Protein AF-A0A849MVT7-F1 (afdb_monomer_lite)

Structure (mmCIF, N/CA/C/O backbone):
data_AF-A0A849MVT7-F1
#
_entry.id   AF-A0A849MVT7-F1
#
loop_
_atom_site.group_PDB
_atom_site.id
_atom_site.type_symbol
_atom_site.label_atom_id
_atom_site.label_alt_id
_atom_site.label_comp_id
_atom_site.label_asym_id
_atom_site.label_entity_id
_atom_site.label_seq_id
_atom_site.pdbx_PDB_ins_code
_atom_site.Cartn_x
_atom_site.Cartn_y
_atom_site.Cartn_z
_atom_site.occupancy
_atom_site.B_iso_or_equiv
_atom_site.auth_seq_id
_atom_site.auth_comp_id
_atom_site.auth_asym_id
_atom_site.auth_atom_id
_atom_site.pdbx_PDB_model_num
ATOM 1 N N . MET A 1 1 ? 12.306 -17.412 3.235 1.00 47.22 1 MET A N 1
ATOM 2 C CA . MET A 1 1 ? 12.285 -16.733 1.922 1.00 47.22 1 MET A CA 1
ATOM 3 C C . MET A 1 1 ? 12.768 -15.316 2.165 1.00 47.22 1 MET A C 1
ATOM 5 O O . MET A 1 1 ? 12.304 -14.720 3.127 1.00 47.22 1 MET A O 1
ATOM 9 N N . SER A 1 2 ? 13.763 -14.834 1.420 1.00 51.56 2 SER A N 1
ATOM 10 C CA . SER A 1 2 ? 14.294 -13.477 1.592 1.00 51.56 2 SER A CA 1
ATOM 11 C C . SER A 1 2 ? 13.295 -12.463 1.046 1.00 51.56 2 SER A C 1
ATOM 13 O O . SER A 1 2 ? 12.836 -12.612 -0.086 1.00 51.56 2 SER A O 1
ATOM 15 N N . VAL A 1 3 ? 12.957 -11.464 1.854 1.00 65.88 3 VAL A N 1
ATOM 16 C CA . VAL A 1 3 ? 12.165 -10.310 1.422 1.00 65.88 3 VAL A CA 1
ATOM 17 C C . VAL A 1 3 ? 13.029 -9.467 0.485 1.00 65.88 3 VAL A C 1
ATOM 19 O O . VAL A 1 3 ? 14.242 -9.378 0.678 1.00 65.88 3 VAL A O 1
ATOM 22 N N . ASN A 1 4 ? 12.433 -8.886 -0.551 1.00 64.38 4 ASN A N 1
ATOM 23 C CA . ASN A 1 4 ? 13.139 -7.929 -1.393 1.00 64.38 4 ASN A CA 1
ATOM 24 C C . ASN A 1 4 ? 13.376 -6.639 -0.598 1.00 64.38 4 ASN A C 1
ATOM 26 O O . ASN A 1 4 ? 12.432 -6.104 -0.033 1.00 64.38 4 ASN A O 1
ATOM 30 N N . THR A 1 5 ? 14.604 -6.125 -0.580 1.00 66.81 5 THR A N 1
ATOM 31 C CA . THR A 1 5 ? 14.990 -4.935 0.212 1.00 66.81 5 THR A CA 1
ATOM 32 C C . THR A 1 5 ? 15.534 -3.794 -0.658 1.00 66.81 5 THR A C 1
ATOM 34 O O . THR A 1 5 ? 16.379 -3.020 -0.219 1.00 66.81 5 THR A O 1
ATOM 37 N N . ASN A 1 6 ? 15.192 -3.777 -1.946 1.00 70.56 6 ASN A N 1
ATOM 38 C CA . ASN A 1 6 ? 15.694 -2.794 -2.911 1.00 70.56 6 ASN A CA 1
ATOM 39 C C . ASN A 1 6 ? 14.588 -2.502 -3.945 1.00 70.56 6 ASN A C 1
ATOM 41 O O . ASN A 1 6 ? 13.433 -2.385 -3.563 1.00 70.56 6 ASN A O 1
ATOM 45 N N . CYS A 1 7 ? 14.874 -2.470 -5.249 1.00 68.25 7 CYS A N 1
ATOM 46 C CA . CYS A 1 7 ? 13.920 -2.120 -6.312 1.00 68.25 7 CYS A CA 1
ATOM 47 C C . CYS A 1 7 ? 12.606 -2.931 -6.356 1.00 68.25 7 CYS A C 1
ATOM 49 O O . CYS A 1 7 ? 11.693 -2.551 -7.082 1.00 68.25 7 CYS A O 1
ATOM 51 N N . LEU A 1 8 ? 12.525 -4.055 -5.637 1.00 75.75 8 LEU A N 1
ATOM 52 C CA . LEU A 1 8 ? 11.354 -4.936 -5.561 1.00 75.75 8 LEU A CA 1
ATOM 53 C C . LEU A 1 8 ? 10.756 -5.020 -4.143 1.00 75.75 8 LEU A C 1
ATOM 55 O O . LEU A 1 8 ? 9.981 -5.938 -3.858 1.00 75.75 8 LEU A O 1
ATOM 59 N N . GLU A 1 9 ? 11.174 -4.145 -3.226 1.00 75.50 9 GLU A N 1
ATOM 60 C CA . GLU A 1 9 ? 10.602 -4.056 -1.879 1.00 75.50 9 GLU A CA 1
ATOM 61 C C . GLU A 1 9 ? 9.084 -3.844 -1.951 1.00 75.50 9 GLU A C 1
ATOM 63 O O . GLU A 1 9 ? 8.579 -3.138 -2.823 1.00 75.50 9 GLU A O 1
ATOM 68 N N . GLY A 1 10 ? 8.345 -4.546 -1.088 1.00 77.94 10 GLY A N 1
ATOM 69 C CA . GLY A 1 10 ? 6.879 -4.519 -1.094 1.00 77.94 10 GLY A CA 1
ATOM 70 C C . GLY A 1 10 ? 6.217 -5.236 -2.278 1.00 77.94 10 GLY A C 1
ATOM 71 O O . GLY A 1 10 ? 5.012 -5.103 -2.461 1.00 77.94 10 GLY A O 1
ATOM 72 N N . MET A 1 11 ? 6.948 -6.006 -3.095 1.00 86.88 11 MET A N 1
ATOM 73 C CA . MET A 1 11 ? 6.347 -6.746 -4.212 1.00 86.88 11 MET A CA 1
ATOM 74 C C . MET A 1 11 ? 6.047 -8.213 -3.888 1.00 86.88 11 MET A C 1
ATOM 76 O O . MET A 1 11 ? 6.902 -8.948 -3.391 1.00 86.88 11 MET A O 1
ATOM 80 N N . ALA A 1 12 ? 4.860 -8.678 -4.279 1.00 90.06 12 ALA A N 1
ATOM 81 C CA . ALA A 1 12 ? 4.492 -10.088 -4.287 1.00 90.06 12 ALA A CA 1
ATOM 82 C C . ALA A 1 12 ? 3.538 -10.394 -5.445 1.00 90.06 12 ALA A C 1
ATOM 84 O O . ALA A 1 12 ? 2.665 -9.606 -5.792 1.00 90.06 12 ALA A O 1
ATOM 85 N N . CYS A 1 13 ? 3.654 -11.587 -6.029 1.00 91.94 13 CYS A N 1
ATOM 86 C CA . CYS A 1 13 ? 2.694 -12.024 -7.035 1.00 91.94 13 CYS A CA 1
ATOM 87 C C . CYS A 1 13 ? 1.288 -12.146 -6.418 1.00 91.94 13 CYS A C 1
ATOM 89 O O . CYS A 1 13 ? 1.127 -12.908 -5.458 1.00 91.94 13 CYS A O 1
ATOM 91 N N . PRO A 1 14 ? 0.244 -11.523 -6.993 1.00 89.38 14 PRO A N 1
ATOM 92 C CA . PRO A 1 14 ? -1.105 -11.595 -6.433 1.00 89.38 14 PRO A CA 1
ATOM 93 C C . PRO A 1 14 ? -1.666 -13.026 -6.435 1.00 89.38 14 PRO A C 1
ATOM 95 O O . PRO A 1 14 ? -2.422 -13.378 -5.527 1.00 89.38 14 PRO A O 1
ATOM 98 N N . LYS A 1 15 ? -1.231 -13.869 -7.388 1.00 90.00 15 LYS A N 1
ATOM 99 C CA . LYS A 1 15 ? -1.690 -15.254 -7.582 1.00 90.00 15 LYS A CA 1
ATOM 100 C C . LYS A 1 15 ? -1.000 -16.276 -6.675 1.00 90.00 15 LYS A C 1
ATOM 102 O O . LYS A 1 15 ? -1.679 -17.065 -6.031 1.00 90.00 15 LYS A O 1
ATOM 107 N N . CYS A 1 16 ? 0.335 -16.309 -6.651 1.00 90.88 16 CYS A N 1
ATOM 108 C CA . CYS A 1 16 ? 1.090 -17.343 -5.923 1.00 90.88 16 CYS A CA 1
ATOM 109 C C . CYS A 1 16 ? 1.840 -16.826 -4.691 1.00 90.88 16 CYS A C 1
ATOM 111 O O . CYS A 1 16 ? 2.524 -17.607 -4.036 1.00 90.88 16 CYS A O 1
ATOM 113 N N . LYS A 1 17 ? 1.755 -15.520 -4.401 1.00 87.56 17 LYS A N 1
ATOM 114 C CA . LYS A 1 17 ? 2.440 -14.842 -3.286 1.00 87.56 17 LYS A CA 1
ATOM 115 C C . LYS A 1 17 ? 3.970 -14.976 -3.293 1.00 87.56 17 LYS A C 1
ATOM 117 O O . LYS A 1 17 ? 4.626 -14.637 -2.316 1.00 87.56 17 LYS A O 1
ATOM 122 N N . SER A 1 18 ? 4.558 -15.430 -4.404 1.00 88.81 18 SER A N 1
ATOM 123 C CA . SER A 1 18 ? 6.008 -15.413 -4.602 1.00 88.81 18 SER A CA 1
ATOM 124 C C . SER A 1 18 ? 6.516 -13.974 -4.561 1.00 88.81 18 SER A C 1
ATOM 126 O O . SER A 1 18 ? 5.954 -13.103 -5.225 1.00 88.81 18 SER A O 1
ATOM 128 N N . LEU A 1 19 ? 7.606 -13.753 -3.828 1.00 87.56 19 LEU A N 1
ATOM 129 C CA . LEU A 1 19 ? 8.304 -12.466 -3.744 1.00 87.56 19 LEU A CA 1
ATOM 130 C C . LEU A 1 19 ? 9.227 -12.217 -4.951 1.00 87.56 19 LEU A C 1
ATOM 132 O O . LEU A 1 19 ? 9.994 -11.267 -4.960 1.00 87.56 19 LEU A O 1
ATOM 136 N N . GLY A 1 20 ? 9.177 -13.062 -5.979 1.00 83.75 20 GLY A N 1
ATOM 137 C CA . GLY A 1 20 ? 9.998 -12.940 -7.180 1.00 83.75 20 GLY A CA 1
ATOM 138 C C . GLY A 1 20 ? 10.802 -14.209 -7.474 1.00 83.75 20 GLY A C 1
ATOM 139 O O . GLY A 1 20 ? 10.673 -15.212 -6.763 1.00 83.75 20 GLY A O 1
ATOM 140 N N . PRO A 1 21 ? 11.630 -14.197 -8.534 1.00 90.06 21 PRO A N 1
ATOM 141 C CA . PRO A 1 21 ? 11.930 -13.059 -9.414 1.00 90.06 21 PRO A CA 1
ATOM 142 C C . PRO A 1 21 ? 10.774 -12.672 -10.361 1.00 90.06 21 PRO A C 1
ATOM 144 O O . PRO A 1 21 ? 9.925 -13.500 -10.708 1.00 90.06 21 PRO A O 1
ATOM 147 N N . PHE A 1 22 ? 10.765 -11.413 -10.806 1.00 91.94 22 PHE A N 1
ATOM 148 C CA . PHE A 1 22 ? 9.777 -10.854 -11.739 1.00 91.94 22 PHE A CA 1
ATOM 149 C C . PHE A 1 22 ? 10.431 -10.452 -13.066 1.00 91.94 22 PHE A C 1
ATOM 151 O O . PHE A 1 22 ? 11.593 -10.057 -13.099 1.00 91.94 22 PHE A O 1
ATOM 158 N N . VAL A 1 23 ? 9.683 -10.554 -14.166 1.00 94.44 23 VAL A N 1
ATOM 159 C CA . VAL A 1 23 ? 10.047 -9.948 -15.456 1.00 94.44 23 VAL A CA 1
ATOM 160 C C . VAL A 1 23 ? 9.270 -8.652 -15.579 1.00 94.44 23 VAL A C 1
ATOM 162 O O . VAL A 1 23 ? 8.045 -8.705 -15.603 1.00 94.44 23 VAL A O 1
ATOM 165 N N . ILE A 1 24 ? 9.965 -7.521 -15.657 1.00 93.56 24 ILE A N 1
ATOM 166 C CA . ILE A 1 24 ? 9.352 -6.192 -15.729 1.00 93.56 24 ILE A CA 1
ATOM 167 C C . ILE A 1 24 ? 9.719 -5.562 -17.068 1.00 93.56 24 ILE A C 1
ATOM 169 O O . ILE A 1 24 ? 10.878 -5.597 -17.483 1.00 93.56 24 ILE A O 1
ATOM 173 N N . GLN A 1 25 ? 8.730 -4.994 -17.749 1.00 93.56 25 GLN A N 1
ATOM 174 C CA . GLN A 1 25 ? 8.958 -4.185 -18.935 1.00 93.56 25 GLN A CA 1
ATOM 175 C C . GLN A 1 25 ? 9.551 -2.833 -18.530 1.00 93.56 25 GLN A C 1
ATOM 177 O O . GLN A 1 25 ? 8.925 -2.052 -17.808 1.00 93.56 25 GLN A O 1
ATOM 182 N N . VAL A 1 26 ? 10.744 -2.557 -19.044 1.00 91.75 26 VAL A N 1
ATOM 183 C CA . VAL A 1 26 ? 11.480 -1.313 -18.819 1.00 91.75 26 VAL A CA 1
ATOM 184 C C . VAL A 1 26 ? 11.566 -0.507 -20.114 1.00 91.75 26 VAL A C 1
ATOM 186 O O . VAL A 1 26 ? 11.563 -1.069 -21.211 1.00 91.75 26 VAL A O 1
ATOM 189 N N . SER A 1 27 ? 11.647 0.806 -19.972 1.00 89.50 27 SER A N 1
ATOM 190 C CA . SER A 1 27 ? 11.990 1.755 -21.023 1.00 89.50 27 SER A CA 1
ATOM 191 C C . SER A 1 27 ? 13.433 2.200 -20.816 1.00 89.50 27 SER A C 1
ATOM 193 O O . SER A 1 27 ? 13.854 2.452 -19.692 1.00 89.50 27 SER A O 1
ATOM 195 N N . THR A 1 28 ? 14.196 2.299 -21.898 1.00 91.12 28 THR A N 1
ATOM 196 C CA . THR A 1 28 ? 15.551 2.860 -21.888 1.00 91.12 28 THR A CA 1
ATOM 197 C C . THR A 1 28 ? 15.834 3.506 -23.241 1.00 91.12 28 THR A C 1
ATOM 199 O O . THR A 1 28 ? 15.123 3.253 -24.220 1.00 91.12 28 THR A O 1
ATOM 202 N N . ARG A 1 29 ? 16.848 4.365 -23.303 1.00 86.75 29 ARG A N 1
ATOM 203 C CA . ARG A 1 29 ? 17.349 4.954 -24.548 1.00 86.75 29 ARG A CA 1
ATOM 204 C C . ARG A 1 29 ? 18.675 4.300 -24.883 1.00 86.75 29 ARG A C 1
ATOM 206 O O . ARG A 1 29 ? 19.482 4.063 -23.994 1.00 86.75 29 ARG A O 1
ATOM 213 N N . MET A 1 30 ? 18.887 4.012 -26.159 1.00 87.56 30 MET A N 1
ATOM 214 C CA . MET A 1 30 ? 20.110 3.379 -26.644 1.00 87.56 30 MET A CA 1
ATOM 215 C C . MET A 1 30 ? 20.629 4.134 -27.857 1.00 87.56 30 MET A C 1
ATOM 217 O O . MET A 1 30 ? 19.836 4.631 -28.664 1.00 87.56 30 MET A O 1
ATOM 221 N N . LEU A 1 31 ? 21.952 4.185 -28.004 1.00 86.88 31 LEU A N 1
ATOM 222 C CA . LEU A 1 31 ? 22.571 4.648 -29.238 1.00 86.88 31 LEU A CA 1
ATOM 223 C C . LEU A 1 31 ? 22.421 3.560 -30.309 1.00 86.88 31 LEU A C 1
ATOM 225 O O . LEU A 1 31 ? 22.856 2.420 -30.125 1.00 86.88 31 LEU A O 1
ATOM 229 N N . ILE A 1 32 ? 21.786 3.923 -31.421 1.00 89.19 32 ILE A N 1
ATOM 230 C CA . ILE A 1 32 ? 21.614 3.061 -32.591 1.00 89.19 32 ILE A CA 1
ATOM 231 C C . ILE A 1 32 ? 22.407 3.663 -33.746 1.00 89.19 32 ILE A C 1
ATOM 233 O O . ILE A 1 32 ? 22.158 4.800 -34.148 1.00 89.19 32 ILE A O 1
ATOM 237 N N . GLU A 1 33 ? 23.338 2.884 -34.278 1.00 88.75 33 GLU A N 1
ATOM 238 C CA . GLU A 1 33 ? 24.099 3.173 -35.487 1.00 88.75 33 GLU A CA 1
ATOM 239 C C . GLU A 1 33 ? 23.637 2.246 -36.621 1.00 88.75 33 GLU A C 1
ATOM 241 O O . GLU A 1 33 ? 22.823 1.342 -36.421 1.00 88.75 33 GLU A O 1
ATOM 246 N N . ASP A 1 34 ? 24.146 2.465 -37.832 1.00 90.19 34 ASP A N 1
ATOM 247 C CA . ASP A 1 34 ? 23.734 1.698 -39.018 1.00 90.19 34 ASP A CA 1
ATOM 248 C C . ASP A 1 34 ? 24.071 0.194 -38.902 1.00 90.19 34 ASP A C 1
ATOM 250 O O . ASP A 1 34 ? 23.359 -0.655 -39.434 1.00 90.19 34 ASP A O 1
ATOM 254 N N . GLU A 1 35 ? 25.109 -0.156 -38.131 1.00 88.75 35 GLU A N 1
ATOM 255 C CA . GLU A 1 35 ? 25.490 -1.549 -37.841 1.00 88.75 35 GLU A CA 1
ATOM 256 C C . GLU A 1 35 ? 24.679 -2.182 -36.689 1.00 88.75 35 GLU A C 1
ATOM 258 O O . GLU A 1 35 ? 24.791 -3.384 -36.439 1.00 88.75 35 GLU A O 1
ATOM 263 N N . GLY A 1 36 ? 23.834 -1.400 -36.004 1.00 84.12 36 GLY A N 1
ATOM 264 C CA . GLY A 1 36 ? 22.988 -1.843 -34.895 1.00 84.12 36 GLY A CA 1
ATOM 265 C C . GLY A 1 36 ? 23.139 -0.999 -33.626 1.00 84.12 36 GLY A C 1
ATOM 266 O O . GLY A 1 36 ? 23.614 0.132 -33.646 1.00 84.12 36 GLY A O 1
ATOM 267 N N . SER A 1 37 ? 22.696 -1.536 -32.487 1.00 83.56 37 SER A N 1
ATOM 268 C CA . SER A 1 37 ? 22.875 -0.878 -31.187 1.00 83.56 37 SER A CA 1
ATOM 269 C C . SER A 1 37 ? 24.284 -1.110 -30.652 1.00 83.56 37 SER A C 1
ATOM 271 O O . SER A 1 37 ? 24.727 -2.260 -30.606 1.00 83.56 37 SER A O 1
ATOM 273 N N . THR A 1 38 ? 24.934 -0.075 -30.125 1.00 76.31 38 THR A N 1
ATOM 274 C CA . THR A 1 38 ? 26.266 -0.198 -29.501 1.00 76.31 38 THR A CA 1
ATOM 275 C C . THR A 1 38 ? 26.243 -0.947 -28.160 1.00 76.31 38 THR A C 1
ATOM 277 O O . THR A 1 38 ? 27.289 -1.240 -27.588 1.00 76.31 38 THR A O 1
ATOM 280 N N . GLY A 1 39 ? 25.052 -1.286 -27.649 1.00 74.94 39 GLY A N 1
ATOM 281 C CA . GLY A 1 39 ? 24.858 -1.920 -26.342 1.00 74.94 39 GLY A CA 1
ATOM 282 C C . GLY A 1 39 ? 24.906 -0.932 -25.175 1.00 74.94 39 GLY A C 1
ATOM 283 O O . GLY A 1 39 ? 24.577 -1.310 -24.053 1.00 74.94 39 GLY A O 1
ATOM 284 N N . GLU A 1 40 ? 25.251 0.329 -25.440 1.00 80.00 40 GLU A N 1
ATOM 285 C CA . GLU A 1 40 ? 25.132 1.419 -24.480 1.00 80.00 40 GLU A CA 1
ATOM 286 C C . GLU A 1 40 ? 23.656 1.797 -24.331 1.00 80.00 40 GLU A C 1
ATOM 288 O O . GLU A 1 40 ? 22.965 2.099 -25.312 1.00 80.00 40 GLU A O 1
ATOM 293 N N . HIS A 1 41 ? 23.170 1.745 -23.095 1.00 81.06 41 HIS A N 1
ATOM 294 C CA . HIS A 1 41 ? 21.830 2.165 -22.730 1.00 81.06 41 HIS A CA 1
ATOM 295 C C . HIS A 1 41 ? 21.889 3.128 -21.545 1.00 81.06 41 HIS A C 1
ATOM 297 O O . HIS A 1 41 ? 22.741 2.991 -20.665 1.00 81.06 41 HIS A O 1
ATOM 303 N N . ASP A 1 42 ? 20.960 4.077 -21.521 1.00 84.06 42 ASP A N 1
ATOM 304 C CA . ASP A 1 42 ? 20.704 4.923 -20.358 1.00 84.06 42 ASP A CA 1
ATOM 305 C C . ASP A 1 42 ? 20.135 4.078 -19.196 1.00 84.06 42 ASP A C 1
ATOM 307 O O . ASP A 1 42 ? 19.969 2.852 -19.289 1.00 84.06 42 ASP A O 1
ATOM 311 N N . ASP A 1 43 ? 19.802 4.737 -18.089 1.00 83.38 43 ASP A N 1
ATOM 312 C CA . ASP A 1 43 ? 19.132 4.108 -16.954 1.00 83.38 43 ASP A CA 1
ATOM 313 C C . ASP A 1 43 ? 17.857 3.351 -17.381 1.00 83.38 43 ASP A C 1
ATOM 315 O O . ASP A 1 43 ? 17.159 3.704 -18.339 1.00 83.38 43 ASP A O 1
ATOM 319 N N . LEU A 1 44 ? 17.568 2.257 -16.673 1.00 86.81 44 LEU A N 1
ATOM 320 C CA . LEU A 1 44 ? 16.358 1.468 -16.885 1.00 86.81 44 LEU A CA 1
ATOM 321 C C . LEU A 1 44 ? 15.208 2.107 -16.110 1.00 86.81 44 LEU A C 1
ATOM 323 O O . LEU A 1 44 ? 15.216 2.121 -14.881 1.00 86.81 44 LEU A O 1
ATOM 327 N N . GLU A 1 45 ? 14.195 2.586 -16.823 1.00 86.12 45 GLU A N 1
ATOM 328 C CA . GLU A 1 45 ? 13.006 3.186 -16.227 1.00 86.12 45 GLU A CA 1
ATOM 329 C C . GLU A 1 45 ? 11.821 2.221 -16.298 1.00 86.12 45 GLU A C 1
ATOM 331 O O . GLU A 1 45 ? 11.559 1.586 -17.319 1.00 86.12 45 GLU A O 1
ATOM 336 N N . TRP A 1 46 ? 11.041 2.135 -15.227 1.00 89.75 46 TRP A N 1
ATOM 337 C CA . TRP A 1 46 ? 9.743 1.465 -15.234 1.00 89.75 46 TRP A CA 1
ATOM 338 C C . TRP A 1 46 ? 8.740 2.268 -14.416 1.00 89.75 46 TRP A C 1
ATOM 340 O O . TRP A 1 46 ? 9.098 3.102 -13.589 1.00 89.75 46 TRP A O 1
ATOM 350 N N . THR A 1 47 ? 7.460 2.017 -14.666 1.00 88.38 47 THR A N 1
ATOM 351 C CA . THR A 1 47 ? 6.359 2.675 -13.961 1.00 88.38 47 THR A CA 1
ATOM 352 C C . THR A 1 47 ? 5.423 1.630 -13.380 1.00 88.38 47 THR A C 1
ATOM 354 O O . THR A 1 47 ? 5.486 0.453 -13.728 1.00 88.38 47 THR A O 1
ATOM 357 N N . ASP A 1 48 ? 4.475 2.062 -12.563 1.00 89.38 48 ASP A N 1
ATOM 358 C CA . ASP A 1 48 ? 3.449 1.183 -11.992 1.00 89.38 48 ASP A CA 1
ATOM 359 C C . ASP A 1 48 ? 2.546 0.542 -13.059 1.00 89.38 48 ASP A C 1
ATOM 361 O O . ASP A 1 48 ? 1.907 -0.479 -12.819 1.00 89.38 48 ASP A O 1
ATOM 365 N N . LYS A 1 49 ? 2.541 1.101 -14.274 1.00 91.19 49 LYS A N 1
ATOM 366 C CA . LYS A 1 49 ? 1.822 0.572 -15.439 1.00 91.19 49 LYS A CA 1
ATOM 367 C C . LYS A 1 49 ? 2.683 -0.336 -16.319 1.00 91.19 49 LYS A C 1
ATOM 369 O O . LYS A 1 49 ? 2.173 -0.874 -17.299 1.00 91.19 49 LYS A O 1
ATOM 374 N N . SER A 1 50 ? 3.973 -0.491 -16.016 1.00 93.19 50 SER A N 1
ATOM 375 C CA . SER A 1 50 ? 4.850 -1.407 -16.745 1.00 93.19 50 SER A CA 1
ATOM 376 C C . SER A 1 50 ? 4.332 -2.837 -16.630 1.00 93.19 50 SER A C 1
ATOM 378 O O . SER A 1 50 ? 3.914 -3.263 -15.555 1.00 93.19 50 SER A O 1
ATOM 380 N N . SER A 1 51 ? 4.381 -3.591 -17.729 1.00 94.62 51 SER A N 1
ATOM 381 C CA . SER A 1 51 ? 4.029 -5.013 -17.719 1.00 94.62 51 SER A CA 1
ATOM 382 C C . SER A 1 51 ? 4.940 -5.785 -16.762 1.00 94.62 51 SER A C 1
ATOM 384 O O . SER A 1 51 ? 6.153 -5.566 -16.737 1.00 94.62 51 SE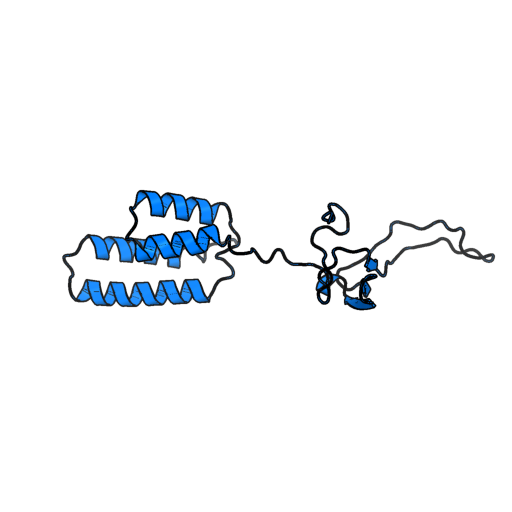R A O 1
ATOM 386 N N . CYS A 1 52 ? 4.352 -6.680 -15.974 1.00 95.62 52 CYS A N 1
ATOM 387 C CA . CYS A 1 52 ? 5.035 -7.510 -14.997 1.00 95.62 52 CYS A CA 1
ATOM 388 C C . CYS A 1 52 ? 4.581 -8.968 -15.133 1.00 95.62 52 CYS A C 1
ATOM 390 O O . CYS A 1 52 ? 3.389 -9.259 -15.254 1.00 95.62 52 CYS A O 1
ATOM 392 N N . ARG A 1 53 ? 5.532 -9.905 -15.075 1.00 96.50 53 ARG A N 1
ATOM 393 C CA . ARG A 1 53 ? 5.259 -11.346 -15.069 1.00 96.50 53 ARG A CA 1
ATOM 394 C C . ARG A 1 53 ? 5.979 -12.061 -13.935 1.00 96.50 53 ARG A C 1
ATOM 396 O O . ARG A 1 53 ? 7.198 -11.954 -13.783 1.00 96.50 53 ARG A O 1
ATOM 403 N N . CYS A 1 54 ? 5.236 -12.873 -13.186 1.00 95.56 54 CYS A N 1
ATOM 404 C CA . CYS A 1 54 ? 5.791 -13.761 -12.167 1.00 95.56 54 CYS A CA 1
ATOM 405 C C . CYS A 1 54 ? 6.526 -14.945 -12.800 1.00 95.56 54 CYS A C 1
ATOM 407 O O . CYS A 1 54 ? 5.904 -15.726 -13.511 1.00 95.56 54 CYS A O 1
ATOM 409 N N . LYS A 1 55 ? 7.801 -15.176 -12.461 1.00 95.06 55 LYS A N 1
ATOM 410 C CA . LYS A 1 55 ? 8.524 -16.375 -12.927 1.00 95.06 55 LYS A CA 1
ATOM 411 C C . LYS A 1 55 ? 8.060 -17.688 -12.292 1.00 95.06 55 LYS A C 1
ATOM 413 O O . LYS A 1 55 ? 8.351 -18.746 -12.834 1.00 95.06 55 LYS A O 1
ATOM 418 N N . ALA A 1 56 ? 7.382 -17.641 -11.145 1.00 93.75 56 ALA A N 1
ATOM 419 C CA . ALA A 1 56 ? 6.978 -18.847 -10.422 1.00 93.75 56 ALA A CA 1
ATOM 420 C C . ALA A 1 56 ? 5.663 -19.457 -10.933 1.00 93.75 56 ALA A C 1
ATOM 422 O O . ALA A 1 56 ? 5.466 -20.661 -10.812 1.00 93.75 56 ALA A O 1
ATOM 423 N N . CYS A 1 57 ? 4.741 -18.640 -11.454 1.00 94.88 57 CYS A N 1
ATOM 424 C CA . CYS A 1 57 ? 3.416 -19.109 -11.884 1.00 94.88 57 CYS A CA 1
ATOM 425 C C . CYS A 1 57 ? 2.935 -18.534 -13.224 1.00 94.88 57 CYS A C 1
ATOM 427 O O . CYS A 1 57 ? 1.766 -18.725 -13.568 1.00 94.88 57 CYS A O 1
ATOM 429 N N . ASP A 1 58 ? 3.803 -17.790 -13.919 1.00 95.69 58 ASP A N 1
ATOM 430 C CA . ASP A 1 58 ? 3.546 -17.108 -15.194 1.00 95.69 58 ASP A CA 1
ATOM 431 C C . ASP A 1 58 ? 2.312 -16.196 -15.203 1.00 95.69 58 ASP A C 1
ATOM 433 O O . ASP A 1 58 ? 1.749 -15.891 -16.249 1.00 95.69 58 ASP A O 1
ATOM 437 N N . HIS A 1 59 ? 1.882 -15.720 -14.033 1.00 95.00 59 HIS A N 1
ATOM 438 C CA . HIS A 1 59 ? 0.862 -14.683 -13.965 1.00 95.00 59 HIS A CA 1
ATOM 439 C C . HIS A 1 59 ? 1.406 -13.376 -14.548 1.00 95.00 59 HIS A C 1
ATOM 441 O O . HIS A 1 59 ? 2.484 -12.933 -14.143 1.00 95.00 59 HIS A O 1
ATOM 447 N N . GLU A 1 60 ? 0.645 -12.783 -15.464 1.00 95.81 60 GLU A N 1
ATOM 448 C CA . GLU A 1 60 ? 0.918 -11.499 -16.110 1.00 95.81 60 GLU A CA 1
ATOM 449 C C . GLU A 1 60 ? -0.069 -10.441 -15.597 1.00 95.81 60 GLU A C 1
ATOM 451 O O . GLU A 1 60 ? -1.251 -10.736 -15.408 1.00 95.81 60 GLU A O 1
ATOM 456 N N . GLY A 1 61 ? 0.425 -9.224 -15.377 1.00 93.44 61 GLY A N 1
ATOM 457 C CA . GLY A 1 61 ? -0.344 -8.055 -14.942 1.00 93.44 61 GLY A CA 1
ATOM 458 C C . GLY A 1 61 ? 0.485 -6.779 -15.091 1.00 93.44 61 GLY A C 1
ATOM 459 O O . GLY A 1 61 ? 1.547 -6.799 -15.719 1.00 93.44 61 GLY A O 1
ATOM 460 N N . VAL A 1 62 ? 0.030 -5.665 -14.524 1.00 94.56 62 VAL A N 1
ATOM 461 C CA . VAL A 1 62 ? 0.863 -4.456 -14.410 1.00 94.56 62 VAL A CA 1
ATOM 462 C C . VAL A 1 62 ? 1.640 -4.469 -13.100 1.00 94.56 62 VAL A C 1
ATOM 464 O O . VAL A 1 62 ? 1.249 -5.129 -12.145 1.00 94.56 62 VAL A O 1
ATOM 467 N N . LEU A 1 63 ? 2.751 -3.740 -13.032 1.00 90.69 63 LEU A N 1
ATOM 468 C CA . LEU A 1 63 ? 3.610 -3.698 -11.848 1.00 90.69 63 LEU A CA 1
ATOM 469 C C . LEU A 1 63 ? 2.847 -3.291 -10.574 1.00 90.69 63 LEU A C 1
ATOM 471 O O . LEU A 1 63 ? 3.140 -3.824 -9.506 1.00 90.69 63 LEU A O 1
ATOM 475 N N . LEU A 1 64 ? 1.833 -2.428 -10.692 1.00 89.19 64 LEU A N 1
ATOM 476 C CA . LEU A 1 64 ? 0.930 -2.066 -9.598 1.00 89.19 64 LEU A CA 1
ATOM 477 C C . LEU A 1 64 ? 0.200 -3.275 -8.990 1.00 89.19 64 LEU A C 1
ATOM 479 O O . LEU A 1 64 ? 0.111 -3.358 -7.773 1.00 89.19 64 LEU A O 1
ATOM 483 N N . ASP A 1 65 ? -0.241 -4.246 -9.798 1.00 89.12 65 ASP A N 1
ATOM 484 C CA . ASP A 1 65 ? -0.948 -5.450 -9.317 1.00 89.12 65 ASP A CA 1
ATOM 485 C C . ASP A 1 65 ? -0.051 -6.352 -8.449 1.00 89.12 65 ASP A C 1
ATOM 487 O O . ASP A 1 65 ? -0.521 -7.249 -7.747 1.00 89.12 65 ASP A O 1
ATOM 491 N N . PHE A 1 66 ? 1.263 -6.148 -8.553 1.00 90.25 66 PHE A N 1
ATOM 492 C CA . PHE A 1 66 ? 2.295 -6.884 -7.836 1.00 90.25 66 PHE A CA 1
ATOM 493 C C . PHE A 1 66 ? 2.845 -6.102 -6.647 1.00 90.25 66 PHE A C 1
ATOM 495 O O . PHE A 1 66 ? 3.614 -6.673 -5.874 1.00 90.25 66 PHE A O 1
ATOM 502 N N . LYS A 1 67 ? 2.488 -4.822 -6.490 1.00 86.12 67 LYS A N 1
ATOM 503 C CA . LYS A 1 67 ? 2.777 -4.079 -5.268 1.00 86.12 67 LYS A CA 1
ATOM 504 C C . LYS A 1 67 ? 1.766 -4.509 -4.222 1.00 86.12 67 LYS A C 1
ATOM 506 O O . LYS A 1 67 ? 0.564 -4.309 -4.373 1.00 86.12 67 LYS A O 1
ATOM 511 N N . VAL A 1 68 ? 2.264 -5.120 -3.160 1.00 76.31 68 VAL A N 1
ATOM 512 C CA . VAL A 1 68 ? 1.485 -5.247 -1.941 1.00 76.31 68 VAL A CA 1
ATOM 513 C C . VAL A 1 68 ? 1.517 -3.839 -1.367 1.00 76.31 68 VAL A C 1
ATOM 515 O O . VAL A 1 68 ? 2.571 -3.385 -0.920 1.00 76.31 68 VAL A O 1
ATOM 518 N N . GLU A 1 69 ? 0.400 -3.106 -1.444 1.00 60.66 69 GLU A N 1
ATOM 519 C CA . GLU A 1 69 ? 0.210 -2.024 -0.478 1.00 60.66 69 GLU A CA 1
ATOM 520 C C . GLU A 1 69 ? 0.522 -2.642 0.880 1.00 60.66 69 GLU A C 1
ATOM 522 O O . GLU A 1 69 ? 0.147 -3.794 1.119 1.00 60.66 69 GLU A O 1
ATOM 527 N N . GLU A 1 70 ? 1.248 -1.940 1.744 1.00 50.31 70 GLU A N 1
ATOM 528 C CA . GLU A 1 70 ? 1.243 -2.294 3.153 1.00 50.31 70 GLU A CA 1
ATOM 529 C C . GLU A 1 70 ? -0.209 -2.150 3.618 1.00 50.31 70 GLU A C 1
ATOM 531 O O . GLU A 1 70 ? -0.618 -1.133 4.172 1.00 50.31 70 GLU A O 1
ATOM 536 N N . THR A 1 71 ? -1.031 -3.161 3.327 1.00 42.59 71 THR A N 1
ATOM 537 C CA . THR A 1 71 ? -2.254 -3.435 4.032 1.00 42.59 71 THR A CA 1
ATOM 538 C C . THR A 1 71 ? -1.730 -3.641 5.421 1.00 42.59 71 THR A C 1
ATOM 540 O O . THR A 1 71 ? -1.102 -4.664 5.707 1.00 42.59 71 THR A O 1
ATOM 543 N N . PHE A 1 72 ? -1.846 -2.575 6.199 1.00 42.75 72 PHE A N 1
ATOM 544 C CA . PHE A 1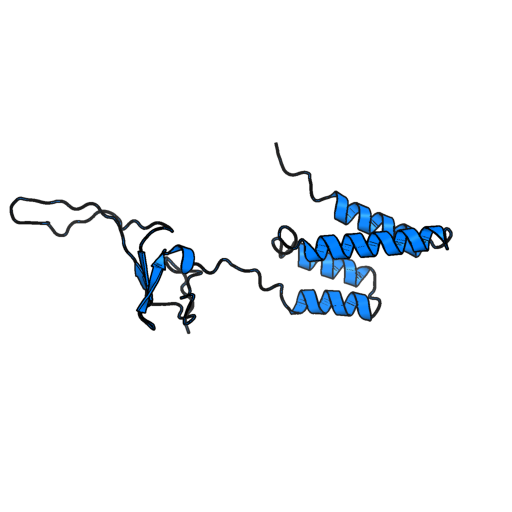 72 ? -1.594 -2.567 7.611 1.00 42.75 72 PHE A CA 1
ATOM 545 C C . PHE A 1 72 ? -2.385 -3.760 8.118 1.00 42.75 72 PHE A C 1
ATOM 547 O O . PHE A 1 72 ? -3.610 -3.698 8.168 1.00 42.75 72 PHE A O 1
ATOM 554 N N . ASP A 1 73 ? -1.708 -4.885 8.341 1.00 43.50 73 ASP A N 1
ATOM 555 C CA . ASP A 1 73 ? -2.302 -5.986 9.066 1.00 43.50 73 ASP A CA 1
ATOM 556 C C . ASP A 1 73 ? -2.574 -5.326 10.411 1.00 43.50 73 ASP A C 1
ATOM 558 O O . ASP A 1 73 ? -1.603 -4.891 11.050 1.00 43.50 73 ASP A O 1
ATOM 562 N N . PRO A 1 74 ? -3.844 -5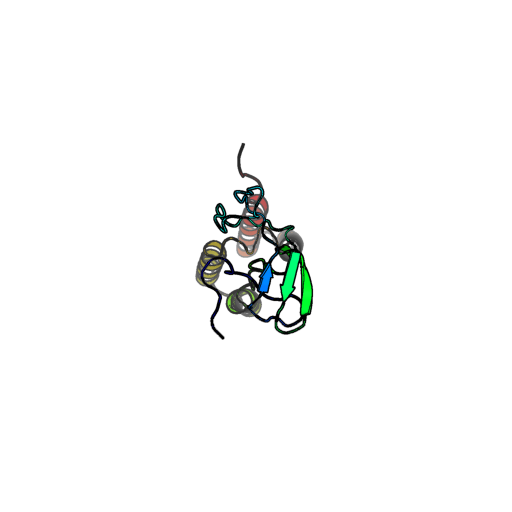.026 10.750 1.00 49.50 74 PRO A N 1
ATOM 563 C CA . PRO A 1 74 ? -4.130 -4.349 11.991 1.00 49.50 74 PRO A CA 1
ATOM 564 C C . PRO A 1 74 ? -3.578 -5.283 13.034 1.00 49.50 74 PRO A C 1
ATOM 566 O O . PRO A 1 74 ? -4.142 -6.362 13.183 1.00 49.50 74 PRO A O 1
ATOM 569 N N . ASP A 1 75 ? -2.428 -4.914 13.621 1.00 53.84 75 ASP A N 1
ATOM 570 C CA . ASP A 1 75 ? -1.603 -5.817 14.415 1.00 53.84 75 ASP A CA 1
ATOM 571 C C . ASP A 1 75 ? -2.580 -6.612 15.265 1.00 53.84 75 ASP A C 1
ATOM 573 O O . ASP A 1 75 ? -3.332 -6.019 16.041 1.00 53.84 75 ASP A O 1
ATOM 577 N N . ILE A 1 76 ? -2.741 -7.910 14.972 1.00 52.19 76 ILE A N 1
ATOM 578 C CA . ILE A 1 76 ? -3.885 -8.685 15.483 1.00 52.19 76 ILE A CA 1
ATOM 579 C C . ILE A 1 76 ? -3.879 -8.609 17.018 1.00 52.19 76 ILE A C 1
ATOM 581 O O . ILE A 1 76 ? -4.926 -8.659 17.661 1.00 52.19 76 ILE A O 1
ATOM 585 N N . SER A 1 77 ? -2.694 -8.373 17.589 1.00 57.28 77 SER A N 1
ATOM 586 C CA . SER A 1 77 ? -2.421 -7.976 18.967 1.00 57.28 77 SER A CA 1
ATOM 587 C C . SER A 1 77 ? -3.185 -6.729 19.439 1.00 57.28 77 SER A C 1
ATOM 589 O O . SER A 1 77 ? -3.755 -6.746 20.523 1.00 57.28 77 SER A O 1
ATOM 591 N N . LEU A 1 78 ? -3.240 -5.661 18.644 1.00 59.56 78 LEU A N 1
ATOM 592 C CA . LEU A 1 78 ? -3.911 -4.391 18.923 1.00 59.56 78 LEU A CA 1
ATOM 593 C C . LEU A 1 78 ? -5.438 -4.501 18.865 1.00 59.56 78 LEU A C 1
ATOM 595 O O . LEU A 1 78 ? -6.108 -4.030 19.778 1.00 59.56 78 LEU A O 1
ATOM 599 N N . VAL A 1 79 ? -5.987 -5.150 17.830 1.00 57.84 79 VAL A N 1
ATOM 600 C CA . VAL A 1 79 ? -7.441 -5.389 17.725 1.00 57.84 79 VAL A CA 1
ATOM 601 C C . VAL A 1 79 ? -7.899 -6.340 18.829 1.00 57.84 79 VAL A C 1
ATOM 603 O O . VAL A 1 79 ? -8.909 -6.086 19.479 1.00 57.84 79 VAL A O 1
ATOM 606 N N . SER A 1 80 ? -7.117 -7.385 19.119 1.00 58.16 80 SER A N 1
ATOM 607 C CA . SER A 1 80 ? -7.386 -8.290 20.245 1.00 58.16 80 SER A CA 1
ATOM 608 C C . SER A 1 80 ? -7.260 -7.589 21.599 1.00 58.16 80 SER A C 1
ATOM 610 O O . SER A 1 80 ? -8.022 -7.887 22.513 1.00 58.16 80 SER A O 1
ATOM 612 N N . ALA A 1 81 ? -6.319 -6.655 21.752 1.00 62.00 81 ALA A N 1
ATOM 613 C CA . ALA A 1 81 ? -6.172 -5.873 22.976 1.00 62.00 81 ALA A CA 1
ATOM 614 C C . ALA A 1 81 ? -7.314 -4.860 23.156 1.00 62.00 81 ALA A C 1
ATOM 616 O O . ALA A 1 81 ? -7.771 -4.668 24.278 1.00 62.00 81 ALA A O 1
ATOM 617 N N . LEU A 1 82 ? -7.820 -4.272 22.066 1.00 63.00 82 LEU A N 1
ATOM 618 C CA . LEU A 1 82 ? -9.006 -3.413 22.085 1.00 63.00 82 LEU A CA 1
ATOM 619 C C . LEU A 1 82 ? -10.262 -4.210 22.470 1.00 63.00 82 LEU A C 1
ATOM 621 O O . LEU A 1 82 ? -11.018 -3.771 23.331 1.00 63.00 82 LEU A O 1
ATOM 625 N N . TRP A 1 83 ? -10.451 -5.401 21.891 1.00 59.94 83 TRP A N 1
ATOM 626 C CA . TRP A 1 83 ? -11.556 -6.294 22.255 1.00 59.94 83 TRP A CA 1
ATOM 627 C C . TRP A 1 83 ? -11.482 -6.745 23.715 1.00 59.94 83 TRP A C 1
ATOM 629 O O . TRP A 1 83 ? -12.471 -6.612 24.428 1.00 59.94 83 TRP A O 1
ATOM 639 N N . ARG A 1 84 ? -10.307 -7.168 24.201 1.00 60.62 84 ARG A N 1
ATOM 640 C CA . ARG A 1 84 ? -10.111 -7.511 25.622 1.00 60.62 84 ARG A CA 1
ATOM 641 C C . ARG A 1 84 ? -10.383 -6.342 26.557 1.00 60.62 84 ARG A C 1
ATOM 643 O O . ARG A 1 84 ? -10.973 -6.532 27.607 1.00 60.62 84 ARG A O 1
ATOM 650 N N . PHE A 1 85 ? -9.987 -5.131 26.178 1.00 63.41 85 PHE A N 1
ATOM 651 C CA . PHE A 1 85 ? -10.276 -3.940 26.972 1.00 63.41 85 PHE A CA 1
ATOM 652 C C . PHE A 1 85 ? -11.790 -3.703 27.128 1.00 63.41 85 PHE A C 1
ATOM 654 O O . PHE A 1 85 ? -12.244 -3.360 28.220 1.00 63.41 85 PHE A O 1
ATOM 661 N N . ILE A 1 86 ? -12.558 -3.903 26.049 1.00 64.81 86 ILE A N 1
ATOM 662 C CA . ILE A 1 86 ? -14.023 -3.771 26.038 1.00 64.81 86 ILE A CA 1
ATOM 663 C C . ILE A 1 86 ? -14.684 -4.895 26.851 1.00 64.81 86 ILE A C 1
ATOM 665 O O . ILE A 1 86 ? -15.624 -4.625 27.594 1.00 64.81 86 ILE A O 1
ATOM 669 N N . GLU A 1 87 ? -14.194 -6.131 26.737 1.00 67.56 87 GLU A N 1
ATOM 670 C CA . GLU A 1 87 ? -14.739 -7.293 27.454 1.00 67.56 87 GLU A CA 1
ATOM 671 C C . GLU A 1 87 ? -14.426 -7.271 28.959 1.00 67.56 87 GLU A C 1
ATOM 673 O O . GLU A 1 87 ? -15.308 -7.550 29.771 1.00 67.56 87 GLU A O 1
ATOM 678 N N . ASP A 1 88 ? -13.200 -6.906 29.340 1.00 70.88 88 ASP A N 1
ATOM 679 C CA . ASP A 1 88 ? -12.724 -6.990 30.726 1.00 70.88 88 ASP A CA 1
ATOM 680 C C . ASP A 1 88 ? -12.935 -5.690 31.526 1.00 70.88 88 ASP A C 1
ATOM 682 O O . ASP A 1 88 ? -12.684 -5.657 32.732 1.00 70.88 88 ASP A O 1
ATOM 686 N N . GLY A 1 89 ? -13.407 -4.611 30.887 1.00 56.91 89 GLY A N 1
ATOM 687 C CA . GLY A 1 89 ? -13.620 -3.318 31.544 1.00 56.91 89 GLY A CA 1
ATOM 688 C C . GLY A 1 89 ? -12.311 -2.699 32.041 1.00 56.91 89 GLY A C 1
ATOM 689 O O . GLY A 1 89 ? -12.186 -2.356 33.218 1.00 56.91 89 GLY A O 1
ATOM 690 N N . GLY A 1 90 ? -11.326 -2.592 31.144 1.00 64.94 90 GLY A N 1
ATOM 691 C CA . GLY A 1 90 ? -9.972 -2.152 31.481 1.00 64.94 90 GLY A CA 1
ATOM 692 C C . GLY A 1 90 ? -9.890 -0.754 32.110 1.00 64.94 90 GLY A C 1
ATOM 693 O O . GLY A 1 90 ? -10.777 0.097 32.003 1.00 64.94 90 GLY A O 1
ATOM 694 N N . SER A 1 91 ? -8.774 -0.498 32.782 1.00 66.75 91 SER A N 1
ATOM 695 C CA . SER A 1 91 ? -8.497 0.759 33.471 1.00 66.75 91 SER A CA 1
ATOM 696 C C . SER A 1 91 ? -8.253 1.928 32.507 1.00 66.75 91 SER A C 1
ATOM 698 O O . SER A 1 91 ? -7.877 1.780 31.345 1.00 66.75 91 SER A O 1
ATOM 700 N N . THR A 1 92 ? -8.405 3.155 33.011 1.00 51.03 92 THR A N 1
ATOM 701 C CA . THR A 1 92 ? -8.129 4.368 32.220 1.00 51.03 92 THR A CA 1
ATOM 702 C C . THR A 1 92 ? -6.671 4.445 31.735 1.00 51.03 92 THR A C 1
ATOM 704 O O . THR A 1 92 ? -6.413 5.021 30.681 1.00 51.03 92 THR A O 1
ATOM 707 N N . GLU A 1 93 ? -5.723 3.866 32.474 1.00 60.44 93 GLU A N 1
ATOM 708 C CA . GLU A 1 93 ? -4.298 3.852 32.123 1.00 60.44 93 GLU A CA 1
ATOM 709 C C . GLU A 1 93 ? -4.017 2.912 30.940 1.00 60.44 93 GLU A C 1
ATOM 711 O O . GLU A 1 93 ? -3.389 3.329 29.964 1.00 60.44 93 GLU A O 1
ATOM 716 N N . GLU A 1 94 ? -4.612 1.714 30.950 1.00 58.56 94 GLU A N 1
ATOM 717 C CA . GLU A 1 94 ? -4.556 0.754 29.836 1.00 58.56 94 GLU A CA 1
ATOM 718 C C . GLU A 1 94 ? -5.164 1.338 28.554 1.00 58.56 94 GLU A C 1
ATOM 720 O O . GLU A 1 94 ? -4.614 1.165 27.466 1.00 58.56 94 GLU A O 1
ATOM 725 N N . PHE A 1 95 ? -6.250 2.111 28.670 1.00 57.50 95 PHE A N 1
ATOM 726 C CA . PHE A 1 95 ? -6.840 2.821 27.533 1.00 57.50 95 PHE A CA 1
ATOM 727 C C . PHE A 1 95 ? -5.869 3.828 26.900 1.00 57.50 95 PHE A C 1
ATOM 729 O O . PHE A 1 95 ? -5.757 3.908 25.673 1.00 57.50 95 PHE A O 1
ATOM 736 N N . PHE A 1 96 ? -5.168 4.623 27.715 1.00 58.25 96 PHE A N 1
ATOM 737 C CA . PHE A 1 96 ? -4.225 5.620 27.206 1.00 58.25 96 PHE A CA 1
ATOM 738 C C . PHE A 1 96 ? -2.988 4.980 26.577 1.00 58.25 96 PHE A C 1
ATOM 740 O O . PHE A 1 96 ? -2.527 5.468 25.544 1.00 58.25 96 PHE A O 1
ATOM 747 N N . GLU A 1 97 ? -2.489 3.883 27.146 1.00 63.88 97 GLU A N 1
ATOM 748 C CA . GLU A 1 97 ? -1.386 3.110 26.576 1.00 63.88 97 GLU A CA 1
ATOM 749 C C . GLU A 1 97 ? -1.779 2.494 25.226 1.00 63.88 97 GLU A C 1
ATOM 751 O O . GLU A 1 97 ? -1.064 2.649 24.232 1.00 63.88 97 GLU A O 1
ATOM 756 N N . LEU A 1 98 ? -2.964 1.883 25.151 1.00 61.81 98 LEU A N 1
ATOM 757 C CA . LEU A 1 98 ? -3.487 1.306 23.918 1.00 61.81 98 LEU A CA 1
ATOM 758 C C . LEU A 1 98 ? -3.682 2.380 22.839 1.00 61.81 98 LEU A C 1
ATOM 760 O O . LEU A 1 98 ? -3.240 2.216 21.702 1.00 61.81 98 LEU A O 1
ATOM 764 N N . ARG A 1 99 ? -4.252 3.533 23.209 1.00 59.88 99 ARG A N 1
ATOM 765 C CA . ARG A 1 99 ? -4.420 4.693 22.321 1.00 59.88 99 ARG A CA 1
ATOM 766 C C . ARG A 1 99 ? -3.082 5.272 21.852 1.00 59.88 99 ARG A C 1
ATOM 768 O O . ARG A 1 99 ? -2.982 5.720 20.710 1.00 59.88 99 ARG A O 1
ATOM 775 N N . ALA A 1 100 ? -2.060 5.293 22.705 1.00 60.59 100 ALA A N 1
ATOM 776 C CA . ALA A 1 100 ? -0.721 5.749 22.337 1.00 60.59 100 ALA A CA 1
ATOM 777 C C . ALA A 1 100 ? -0.058 4.794 21.334 1.00 60.59 100 ALA A C 1
ATOM 779 O O . ALA A 1 100 ? 0.530 5.257 20.357 1.00 60.59 100 ALA A O 1
ATOM 780 N N . ARG A 1 101 ? -0.227 3.479 21.520 1.00 60.34 101 ARG A N 1
ATOM 781 C CA . ARG A 1 101 ? 0.244 2.455 20.575 1.00 60.34 101 ARG A CA 1
ATOM 782 C C . ARG A 1 101 ? -0.478 2.550 19.231 1.00 60.34 101 ARG A C 1
ATOM 784 O O . ARG A 1 101 ? 0.186 2.622 18.204 1.00 60.34 101 ARG A O 1
ATOM 791 N N . VAL A 1 102 ? -1.808 2.679 19.227 1.00 60.19 102 VAL A N 1
ATOM 792 C CA . VAL A 1 102 ? -2.607 2.950 18.012 1.00 60.19 102 VAL A CA 1
ATOM 793 C C . VAL A 1 102 ? -2.073 4.170 17.250 1.00 60.19 102 VAL A C 1
ATOM 795 O O . VAL A 1 102 ? -1.894 4.117 16.038 1.00 60.19 102 VAL A O 1
ATOM 798 N N . ARG A 1 103 ? -1.777 5.268 17.960 1.00 56.59 103 ARG A N 1
ATOM 799 C CA . ARG A 1 103 ? -1.251 6.506 17.361 1.00 56.59 103 ARG A CA 1
ATOM 800 C C . ARG A 1 103 ? 0.159 6.367 16.790 1.00 56.59 103 ARG A C 1
ATOM 802 O O . ARG A 1 103 ? 0.462 7.023 15.801 1.00 56.59 103 ARG A O 1
ATOM 809 N N . GLN A 1 104 ? 1.020 5.555 17.404 1.00 56.25 104 GLN A N 1
ATOM 810 C CA . GLN A 1 104 ? 2.361 5.274 16.874 1.00 56.25 104 GLN A CA 1
ATOM 811 C C . GLN A 1 104 ? 2.311 4.450 15.579 1.00 56.25 104 GLN A C 1
ATOM 813 O O . GLN A 1 104 ? 3.195 4.581 14.739 1.00 56.25 104 GLN A O 1
ATOM 818 N N . HIS A 1 105 ? 1.248 3.669 15.382 1.00 54.78 105 HIS A N 1
ATOM 819 C CA . HIS A 1 105 ? 0.982 2.872 14.185 1.00 54.78 105 HIS A CA 1
ATOM 820 C C . HIS A 1 105 ? 0.059 3.599 13.184 1.00 54.78 105 HIS A C 1
ATOM 822 O O . HIS A 1 105 ? -0.844 2.995 12.616 1.00 54.78 105 HIS A O 1
ATOM 828 N N . GLY A 1 106 ? 0.277 4.906 13.001 1.00 46.59 106 GLY A N 1
ATOM 829 C CA . GLY A 1 106 ? -0.639 5.937 12.483 1.00 46.59 106 GLY A CA 1
ATOM 830 C C . GLY A 1 106 ? -1.360 5.788 11.129 1.00 46.59 106 GLY A C 1
ATOM 831 O O . GLY A 1 106 ? -1.818 6.806 10.632 1.00 46.59 106 GLY A O 1
ATOM 832 N N . ASN A 1 107 ? -1.547 4.593 10.563 1.00 46.72 107 ASN A N 1
ATOM 833 C CA . ASN A 1 107 ? -2.350 4.374 9.349 1.00 46.72 107 ASN A CA 1
ATOM 834 C C . ASN A 1 107 ? -3.629 3.542 9.576 1.00 46.72 107 ASN A C 1
ATOM 836 O O . ASN A 1 107 ? -4.385 3.332 8.632 1.00 46.72 107 ASN A O 1
ATOM 840 N N . LEU A 1 108 ? -3.918 3.066 10.796 1.00 48.19 108 LEU A N 1
ATOM 841 C CA . LEU A 1 108 ? -5.069 2.170 11.005 1.00 48.19 108 LEU A CA 1
ATOM 842 C C . LEU A 1 108 ? -6.446 2.865 11.005 1.00 48.19 108 LEU A C 1
ATOM 844 O O . LEU A 1 108 ? -7.462 2.192 10.865 1.00 48.19 108 LEU A O 1
ATOM 848 N N . TYR A 1 109 ? -6.502 4.189 11.187 1.00 45.12 109 TYR A N 1
ATOM 849 C CA . TYR A 1 109 ? -7.758 4.899 11.489 1.00 45.12 109 TYR A CA 1
ATOM 850 C C . TYR A 1 109 ? -8.223 5.913 10.439 1.00 45.12 109 TYR A C 1
ATOM 852 O O . TYR A 1 109 ? -9.351 6.387 10.549 1.00 45.12 109 TYR A O 1
ATOM 860 N N . ASP A 1 110 ? -7.441 6.180 9.391 1.00 46.06 110 ASP A N 1
ATOM 861 C CA . ASP A 1 110 ? -7.925 6.971 8.246 1.00 46.06 110 ASP A CA 1
ATOM 862 C C . ASP A 1 110 ? -8.687 6.108 7.215 1.00 46.06 110 ASP A C 1
ATOM 864 O O . ASP A 1 110 ? -9.373 6.641 6.345 1.00 46.06 110 ASP A O 1
ATOM 868 N N . SER A 1 111 ? -8.648 4.774 7.360 1.00 44.47 111 SER A N 1
ATOM 869 C CA . SER A 1 111 ? -9.172 3.811 6.373 1.00 44.47 111 SER A CA 1
ATOM 870 C C . SER A 1 111 ? -10.259 2.862 6.902 1.00 44.47 111 SER A C 1
ATOM 872 O O . SER A 1 111 ? -10.658 1.954 6.178 1.00 44.47 111 SER A O 1
ATOM 874 N N . ALA A 1 112 ? -10.733 3.022 8.146 1.00 55.06 112 ALA A N 1
ATOM 875 C CA . ALA A 1 112 ? -11.634 2.064 8.806 1.00 55.06 112 ALA A CA 1
ATOM 876 C C . ALA A 1 112 ? -13.044 2.649 9.062 1.00 55.06 112 ALA A C 1
ATOM 878 O O . ALA A 1 112 ? -13.366 2.987 10.207 1.00 55.06 112 ALA A O 1
ATOM 879 N N . PRO A 1 113 ? -13.897 2.783 8.023 1.00 55.72 113 PRO A N 1
ATOM 880 C CA . PRO A 1 113 ? -15.261 3.303 8.164 1.00 55.72 113 PRO A CA 1
ATOM 881 C C . PRO A 1 113 ? -16.088 2.487 9.164 1.00 55.72 113 PRO A C 1
ATOM 883 O O . PRO A 1 113 ? -16.760 3.076 10.001 1.00 55.72 113 PRO A O 1
ATOM 886 N N . ASP A 1 114 ? -15.923 1.163 9.187 1.00 55.84 114 ASP A N 1
ATOM 887 C CA . ASP A 1 114 ? -16.653 0.270 10.096 1.00 55.84 114 ASP A CA 1
ATOM 888 C C . ASP A 1 114 ? -16.387 0.578 11.578 1.00 55.84 114 ASP A C 1
ATOM 890 O O . ASP A 1 114 ? -17.260 0.428 12.429 1.00 55.84 114 ASP A O 1
ATOM 894 N N . LEU A 1 115 ? -15.177 1.036 11.906 1.00 55.53 115 LEU A N 1
ATOM 895 C CA . LEU A 1 115 ? -14.792 1.347 13.281 1.00 55.53 115 LEU A CA 1
ATOM 896 C C . LEU A 1 115 ? -15.280 2.746 13.686 1.00 55.53 115 LEU A C 1
ATOM 898 O O . LEU A 1 115 ? -15.649 2.967 14.840 1.00 55.53 115 LEU A O 1
ATOM 902 N N . ARG A 1 116 ? -15.360 3.676 12.727 1.00 61.72 116 ARG A N 1
ATOM 903 C CA . ARG A 1 116 ? -16.043 4.961 12.913 1.00 61.72 116 ARG A CA 1
ATOM 904 C C . ARG A 1 116 ? -17.542 4.760 13.133 1.00 61.72 116 ARG A C 1
ATOM 906 O O . ARG A 1 116 ? -18.084 5.375 14.047 1.00 61.72 116 ARG A O 1
ATOM 913 N N . ASP A 1 117 ? -18.173 3.899 12.343 1.00 65.31 117 ASP A N 1
ATOM 914 C CA . ASP A 1 117 ? -19.596 3.582 12.457 1.00 65.31 117 ASP A CA 1
ATOM 915 C C . ASP A 1 117 ? -19.885 2.895 13.799 1.00 65.31 117 ASP A C 1
ATOM 917 O O . ASP A 1 117 ? -20.733 3.362 14.554 1.00 65.31 117 ASP A O 1
ATOM 921 N N . ALA A 1 118 ? -19.076 1.905 14.195 1.00 65.12 118 ALA A N 1
ATOM 922 C CA . ALA A 1 118 ? -19.190 1.266 15.508 1.00 65.12 118 ALA A CA 1
ATOM 923 C C . ALA A 1 118 ? -18.993 2.250 16.680 1.00 65.12 118 ALA A C 1
ATOM 925 O O . ALA A 1 118 ? -19.689 2.174 17.692 1.00 65.12 118 ALA A O 1
ATOM 926 N N . ALA A 1 119 ? -18.060 3.200 16.559 1.00 65.19 119 ALA A N 1
ATOM 927 C CA . ALA A 1 119 ? -17.867 4.241 17.568 1.00 65.19 119 ALA A CA 1
ATOM 928 C C . ALA A 1 119 ? -19.041 5.240 17.615 1.00 65.19 119 ALA A C 1
ATOM 930 O O . ALA A 1 119 ? -19.369 5.752 18.687 1.00 65.19 119 ALA A O 1
ATOM 931 N N . GLN A 1 120 ? -19.681 5.510 16.474 1.00 73.31 120 GLN A N 1
ATOM 932 C CA . GLN A 1 120 ? -20.865 6.361 16.375 1.00 73.31 120 GLN A CA 1
ATOM 933 C C . GLN A 1 120 ? -22.110 5.678 16.968 1.00 73.31 120 GLN A C 1
ATOM 935 O O . GLN A 1 120 ? -22.889 6.329 17.673 1.00 73.31 120 GLN A O 1
ATOM 940 N N . ASP A 1 121 ? -22.266 4.374 16.746 1.00 74.69 121 ASP A N 1
ATOM 941 C CA . ASP A 1 121 ? -23.325 3.558 17.347 1.00 74.69 121 ASP A CA 1
ATOM 942 C C . ASP A 1 121 ? -23.171 3.506 18.873 1.00 74.69 121 ASP A C 1
ATOM 944 O O . ASP A 1 121 ? -24.108 3.830 19.605 1.00 74.69 121 ASP A O 1
ATOM 948 N N . ALA A 1 122 ? -21.956 3.235 19.365 1.00 68.50 122 ALA A N 1
ATOM 949 C CA . ALA A 1 122 ? -21.660 3.239 20.797 1.00 68.50 122 ALA A CA 1
ATOM 950 C C . ALA A 1 122 ? -21.918 4.610 21.453 1.00 68.50 122 ALA A C 1
ATOM 952 O O . ALA A 1 122 ? -22.416 4.681 22.578 1.00 68.50 122 ALA A O 1
ATOM 953 N N . LEU A 1 123 ? -21.619 5.714 20.756 1.00 74.12 123 LEU A N 1
ATOM 954 C CA . LEU A 1 123 ? -21.948 7.057 21.238 1.00 74.12 123 LEU A CA 1
ATOM 955 C C . LEU A 1 123 ? -23.466 7.246 21.381 1.00 74.12 123 LEU A C 1
ATOM 957 O O . LEU A 1 123 ? -23.918 7.779 22.392 1.00 74.12 123 LEU A O 1
ATOM 961 N N . THR A 1 124 ? -24.243 6.773 20.407 1.00 77.06 124 THR A N 1
ATOM 962 C CA . THR A 1 124 ? -25.711 6.875 20.413 1.00 77.06 124 THR A CA 1
ATOM 963 C C . THR A 1 124 ? -26.323 6.112 21.593 1.00 77.06 124 THR A C 1
ATOM 965 O O . THR A 1 124 ? -27.214 6.624 22.274 1.00 77.06 124 THR A O 1
ATOM 968 N N . GLU A 1 125 ? -25.821 4.909 21.882 1.00 78.38 125 GLU A N 1
ATOM 969 C CA . GLU A 1 125 ? -26.273 4.110 23.026 1.00 78.38 125 GLU A CA 1
ATOM 970 C C . GLU A 1 125 ? -25.925 4.766 24.369 1.00 78.38 125 GLU A C 1
ATOM 972 O O . GLU A 1 125 ? -26.765 4.827 25.273 1.00 78.38 125 GLU A O 1
ATOM 977 N N . LEU A 1 126 ? -24.713 5.316 24.497 1.00 72.38 126 L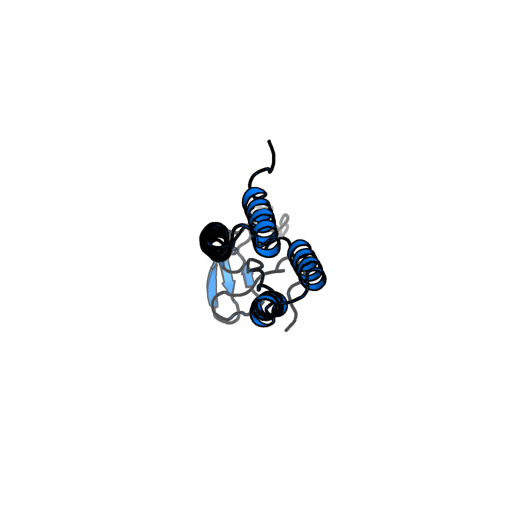EU A N 1
ATOM 978 C CA . LEU A 1 126 ? -24.278 6.005 25.714 1.00 72.38 126 LEU A CA 1
ATOM 979 C C . LEU A 1 126 ? -25.052 7.303 25.962 1.00 72.38 126 LEU A C 1
ATOM 981 O O . LEU A 1 126 ? -25.378 7.600 27.111 1.00 72.38 126 LEU A O 1
ATOM 985 N N . GLU A 1 127 ? -25.394 8.059 24.918 1.00 77.81 127 GLU A N 1
ATOM 986 C CA . GLU A 1 127 ? -26.241 9.251 25.044 1.00 77.81 127 GLU A CA 1
ATOM 987 C C . GLU A 1 127 ? -27.664 8.890 25.490 1.00 77.81 127 GLU A C 1
ATOM 989 O O . GLU A 1 127 ? -28.210 9.534 26.390 1.00 77.81 127 GLU A O 1
ATOM 994 N N . ALA A 1 128 ? -28.246 7.822 24.933 1.00 81.38 128 ALA A N 1
ATOM 995 C CA . ALA A 1 128 ? -29.548 7.317 25.366 1.00 81.38 128 ALA A CA 1
ATOM 996 C C . ALA A 1 128 ? -29.525 6.889 26.843 1.00 81.38 128 ALA A C 1
ATOM 998 O O . ALA A 1 128 ? -30.459 7.171 27.600 1.00 81.38 128 ALA A O 1
ATOM 999 N N . TRP A 1 129 ? -28.431 6.261 27.276 1.00 74.69 129 TRP A N 1
ATOM 1000 C CA . TRP A 1 129 ? -28.242 5.881 28.668 1.00 74.69 129 TRP A CA 1
ATOM 1001 C C . TRP A 1 129 ? -28.054 7.097 29.584 1.00 74.69 129 TRP A C 1
ATOM 1003 O O . TRP A 1 129 ? -28.712 7.175 30.622 1.00 74.69 129 TRP A O 1
ATOM 1013 N N . GLN A 1 130 ? -27.257 8.092 29.182 1.00 74.38 130 GLN A N 1
ATOM 1014 C CA . GLN A 1 130 ? -27.059 9.340 29.928 1.00 74.38 130 GLN A CA 1
ATOM 1015 C C . GLN A 1 130 ? -28.375 10.102 30.131 1.00 74.38 130 GLN A C 1
ATOM 1017 O O . GLN A 1 130 ? -28.610 10.665 31.197 1.00 74.38 130 GLN A O 1
ATOM 1022 N N . MET A 1 131 ? -29.270 10.088 29.140 1.00 80.06 131 MET A N 1
ATOM 1023 C CA . MET A 1 131 ? -30.611 10.663 29.281 1.00 80.06 131 MET A CA 1
ATOM 1024 C C . MET A 1 131 ? -31.466 9.932 30.328 1.00 80.06 131 MET A C 1
ATOM 1026 O O . MET A 1 131 ? -32.334 10.550 30.943 1.00 80.06 131 MET A O 1
ATOM 1030 N N . SER A 1 132 ? -31.233 8.632 30.538 1.00 80.19 132 SER A N 1
ATOM 1031 C CA . SER A 1 132 ? -31.937 7.821 31.542 1.00 80.19 132 SER A CA 1
ATOM 1032 C C . SER A 1 132 ? -31.309 7.885 32.943 1.00 80.19 132 SER A C 1
ATOM 1034 O O . SER A 1 132 ? -32.017 7.708 33.934 1.00 80.19 132 SER A O 1
ATOM 1036 N N . ALA A 1 133 ? -30.007 8.177 33.030 1.00 79.00 133 ALA A N 1
ATOM 1037 C CA . ALA A 1 133 ? -29.225 8.258 34.263 1.00 79.00 133 ALA A CA 1
ATOM 1038 C C . ALA A 1 133 ? -28.276 9.481 34.233 1.00 79.00 133 ALA A C 1
ATOM 1040 O O . ALA A 1 133 ? -27.060 9.328 34.099 1.00 79.00 133 ALA A O 1
ATOM 1041 N N . PRO A 1 134 ? -28.813 10.710 34.351 1.00 75.69 134 PRO A N 1
ATOM 1042 C CA . PRO A 1 134 ? -28.050 11.943 34.125 1.00 75.69 134 PRO A CA 1
ATOM 1043 C C . PRO A 1 134 ? -26.993 12.236 35.197 1.00 75.69 134 PRO A C 1
ATOM 1045 O O . PRO A 1 134 ? -26.055 12.987 34.936 1.00 75.69 134 PRO A O 1
ATOM 1048 N N . ASP A 1 135 ? -27.127 11.638 36.382 1.00 83.44 135 ASP A N 1
ATOM 1049 C CA . ASP A 1 135 ? -26.211 11.844 37.508 1.00 83.44 135 ASP A CA 1
ATOM 1050 C C . ASP A 1 135 ? -24.979 10.919 37.457 1.00 83.44 135 ASP A C 1
ATOM 1052 O O . ASP A 1 135 ? -24.096 11.005 38.316 1.00 83.44 135 ASP A O 1
ATOM 1056 N N . ASP A 1 136 ? -24.888 10.036 36.455 1.00 76.19 136 ASP A N 1
ATOM 1057 C CA . ASP A 1 136 ? -23.720 9.181 36.269 1.00 76.19 136 ASP A CA 1
ATOM 1058 C C . ASP A 1 136 ? -22.569 9.959 35.613 1.00 76.19 136 ASP A C 1
ATOM 1060 O O . ASP A 1 136 ? -22.477 10.146 34.393 1.00 76.19 136 ASP A O 1
ATOM 1064 N N . ALA A 1 137 ? -21.652 10.410 36.467 1.00 72.31 137 ALA A N 1
ATOM 1065 C 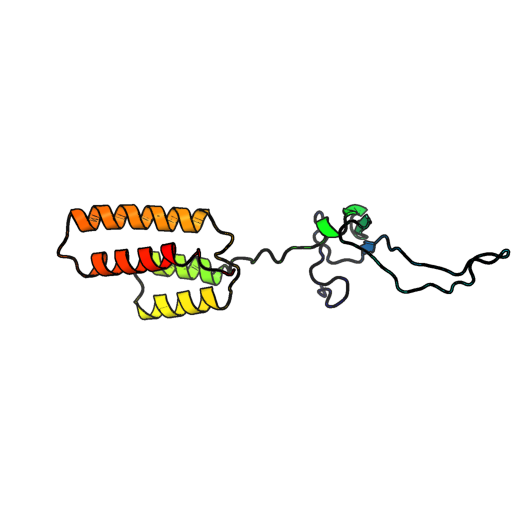CA . ALA A 1 137 ? -20.462 11.141 36.057 1.00 72.31 137 ALA A CA 1
ATOM 1066 C C . ALA A 1 137 ? -19.516 10.313 35.161 1.00 72.31 137 ALA A C 1
ATOM 1068 O O . ALA A 1 137 ? -18.748 10.892 34.388 1.00 72.31 137 ALA A O 1
ATOM 1069 N N . GLY A 1 138 ? -19.557 8.979 35.250 1.00 71.69 138 GLY A N 1
ATOM 1070 C CA . GLY A 1 138 ? -18.747 8.076 34.437 1.00 71.69 138 GLY A CA 1
ATOM 1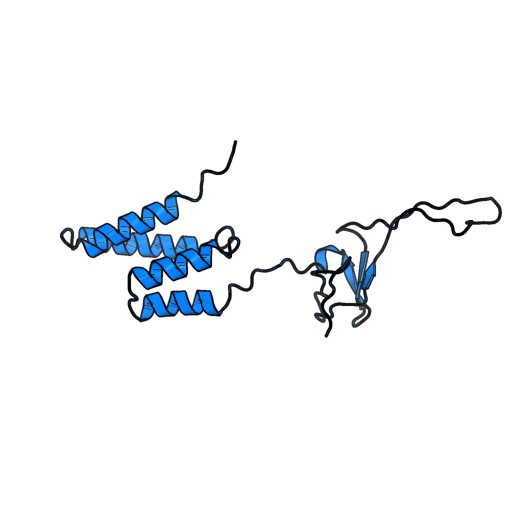071 C C . GLY A 1 138 ? -19.188 8.086 32.978 1.00 71.69 138 GLY A C 1
ATOM 1072 O O . GLY A 1 138 ? -18.357 8.274 32.085 1.00 71.69 138 GLY A O 1
ATOM 1073 N N . THR A 1 139 ? -20.493 7.989 32.732 1.00 71.38 139 THR A N 1
ATOM 1074 C CA . THR A 1 139 ? -21.030 8.003 31.365 1.00 71.38 139 THR A CA 1
ATOM 1075 C C . THR A 1 139 ? -20.964 9.384 30.729 1.00 71.38 139 THR A C 1
ATOM 1077 O O . THR A 1 139 ? -20.578 9.491 29.566 1.00 71.38 139 THR A O 1
ATOM 1080 N N . ALA A 1 140 ? -21.198 10.459 31.487 1.00 71.31 140 ALA A N 1
ATOM 1081 C CA . ALA A 1 140 ? -20.996 11.819 30.980 1.00 71.31 140 ALA A CA 1
ATOM 1082 C C . ALA A 1 140 ? -19.545 12.054 30.507 1.00 71.31 140 ALA A C 1
ATOM 1084 O O . ALA A 1 140 ? -19.309 12.618 29.436 1.00 71.31 140 ALA A O 1
ATOM 1085 N N . ALA A 1 141 ? -18.558 11.571 31.271 1.00 72.44 141 ALA A N 1
ATOM 1086 C CA . ALA A 1 141 ? -17.149 11.672 30.898 1.00 72.44 141 ALA A CA 1
ATOM 1087 C C . ALA A 1 141 ? -16.782 10.785 29.693 1.00 72.44 141 ALA A C 1
ATOM 1089 O O . ALA A 1 141 ? -15.919 11.164 28.897 1.00 72.44 141 ALA A O 1
ATOM 1090 N N . ALA A 1 142 ? -17.410 9.614 29.550 1.00 69.69 142 ALA A N 1
ATOM 1091 C CA . ALA A 1 142 ? -17.215 8.726 28.404 1.00 69.69 142 ALA A CA 1
ATOM 1092 C C . ALA A 1 142 ? -17.763 9.338 27.102 1.00 69.69 142 ALA A C 1
ATOM 1094 O O . ALA A 1 142 ? -17.056 9.348 26.092 1.00 69.69 142 ALA A O 1
ATOM 1095 N N . VAL A 1 143 ? -18.965 9.925 27.148 1.00 73.38 143 VAL A N 1
ATOM 1096 C CA . VAL A 1 143 ? -19.615 10.614 26.017 1.00 73.38 143 VAL A CA 1
ATOM 1097 C C . VAL A 1 143 ? -18.757 11.776 25.507 1.00 73.38 143 VAL A C 1
ATOM 1099 O O . VAL A 1 143 ? -18.486 11.864 24.310 1.00 73.38 143 VAL A O 1
ATOM 1102 N N . GLU A 1 144 ? -18.252 12.632 26.399 1.00 73.56 144 GLU A N 1
ATOM 1103 C CA . GLU A 1 144 ? -17.377 13.755 26.022 1.00 73.56 144 GLU A CA 1
ATOM 1104 C C . GLU A 1 144 ? -16.060 13.289 25.376 1.00 73.56 144 GLU A C 1
ATOM 1106 O O . GLU A 1 144 ? -15.619 13.835 24.360 1.00 73.56 144 GLU A O 1
ATOM 1111 N N . LYS A 1 145 ? -15.436 12.232 25.915 1.00 73.50 145 LYS A N 1
ATOM 1112 C CA . LYS A 1 145 ? -14.204 11.660 25.345 1.00 73.50 145 LYS A CA 1
ATOM 1113 C C . LYS A 1 145 ? -14.430 11.072 23.949 1.00 73.50 145 LYS A C 1
ATOM 1115 O O . LYS A 1 145 ? -13.578 11.264 23.078 1.00 73.50 145 LYS A O 1
ATOM 1120 N N . LEU A 1 146 ? -15.551 10.381 23.731 1.00 67.44 146 LEU A N 1
ATOM 1121 C CA . LEU A 1 146 ? -15.924 9.814 22.430 1.00 67.44 146 LEU A CA 1
ATOM 1122 C C . LEU A 1 146 ? -16.231 10.908 21.401 1.00 67.44 146 LEU A C 1
ATOM 1124 O O . LEU A 1 146 ? -15.705 10.858 20.290 1.00 67.44 146 LEU A O 1
ATOM 1128 N N . LYS A 1 147 ? -16.973 11.956 21.784 1.00 76.62 147 LYS A N 1
ATOM 1129 C CA . LYS A 1 147 ? -17.214 13.134 20.930 1.00 76.62 147 LYS A CA 1
ATOM 1130 C C . LYS A 1 147 ? -15.915 13.806 20.492 1.00 76.62 147 LYS A C 1
ATOM 1132 O O . LYS A 1 147 ? -15.741 14.095 19.311 1.00 76.62 147 LYS A O 1
ATOM 1137 N N . ALA A 1 148 ? -14.975 14.006 21.416 1.00 73.50 148 ALA A N 1
ATOM 1138 C CA . ALA A 1 148 ? -13.673 14.591 21.098 1.00 73.50 148 ALA A CA 1
ATOM 1139 C C . ALA A 1 148 ? -12.846 13.710 20.141 1.00 73.50 148 ALA A C 1
ATOM 1141 O O . ALA A 1 148 ? -12.138 14.234 19.278 1.00 73.50 148 ALA A O 1
ATOM 1142 N N . ALA A 1 149 ? -12.936 12.383 20.274 1.00 63.69 149 ALA A N 1
ATOM 1143 C CA . ALA A 1 149 ? -12.262 11.436 19.387 1.00 63.69 149 ALA A CA 1
ATOM 1144 C C . ALA A 1 149 ? -12.869 11.413 17.972 1.00 63.69 149 ALA A C 1
ATOM 1146 O O . ALA A 1 149 ? -12.120 11.350 17.004 1.00 63.69 149 ALA A O 1
ATOM 1147 N N . LEU A 1 150 ? -14.196 11.524 17.847 1.00 66.88 150 LEU A N 1
ATOM 1148 C CA . LEU A 1 150 ? -14.902 11.547 16.558 1.00 66.88 150 LEU A CA 1
ATOM 1149 C C . LEU A 1 150 ? -14.827 12.913 15.849 1.00 66.88 150 LEU A C 1
ATOM 1151 O O . LEU A 1 150 ? -14.860 12.980 14.624 1.00 66.88 150 LEU A O 1
ATOM 1155 N N . GLY A 1 151 ? -14.716 14.008 16.606 1.00 57.53 151 GLY A N 1
ATOM 1156 C CA . GLY A 1 151 ? -14.650 15.375 16.077 1.00 57.53 151 GLY A CA 1
ATOM 1157 C C . GLY A 1 151 ? -13.254 15.851 15.658 1.00 57.53 151 GLY A C 1
ATOM 1158 O O . GLY A 1 151 ? -13.137 16.915 15.055 1.00 57.53 151 GLY A O 1
ATOM 1159 N N . THR A 1 152 ? -12.187 15.102 15.960 1.00 52.66 152 THR A N 1
ATOM 1160 C CA . THR A 1 152 ? -10.804 15.501 15.624 1.00 52.66 152 THR A CA 1
ATOM 1161 C C . THR A 1 152 ? -10.335 15.055 14.233 1.00 52.66 152 THR A C 1
ATOM 1163 O O . THR A 1 152 ? -9.231 15.412 13.830 1.00 52.66 152 THR A O 1
ATOM 1166 N N . SER A 1 153 ? -11.174 14.369 13.451 1.00 44.91 153 SER A N 1
ATOM 1167 C CA . SER A 1 153 ? -10.813 13.803 12.137 1.00 44.91 153 SER A CA 1
ATOM 1168 C C . SER A 1 153 ? -10.930 14.768 10.945 1.00 44.91 153 SER A C 1
ATOM 1170 O O . SER A 1 153 ? -10.894 14.328 9.801 1.00 44.91 153 SER A O 1
ATOM 1172 N N . HIS A 1 154 ? -11.094 16.079 11.163 1.00 37.31 154 HIS A N 1
ATOM 1173 C CA . HIS A 1 154 ? -11.199 17.047 10.061 1.00 37.31 154 HIS A CA 1
ATOM 1174 C C . HIS A 1 154 ? -10.592 18.417 10.394 1.00 37.31 154 HIS A C 1
ATOM 1176 O O . HIS A 1 154 ? -11.264 19.439 10.331 1.00 37.31 154 HIS A O 1
ATOM 1182 N N . GLN A 1 155 ? -9.296 18.464 10.702 1.00 37.19 155 GLN A N 1
ATOM 1183 C CA . GLN A 1 155 ? -8.491 19.662 10.428 1.00 37.19 155 GLN A CA 1
ATOM 1184 C C . GLN A 1 155 ? -7.080 19.262 9.991 1.00 37.19 155 GLN A C 1
ATOM 1186 O O . GLN A 1 155 ? -6.123 19.330 10.758 1.00 37.19 155 GLN A O 1
ATOM 1191 N N . THR A 1 156 ? -6.950 18.879 8.724 1.00 35.84 156 THR A N 1
ATOM 1192 C CA . THR A 1 156 ? -5.681 18.917 7.999 1.00 35.84 156 THR A CA 1
ATOM 1193 C C . THR A 1 156 ? -5.795 19.891 6.830 1.00 35.84 156 THR A C 1
ATOM 1195 O O . THR A 1 156 ? -6.482 19.641 5.849 1.00 35.84 156 THR A O 1
ATOM 1198 N N . VAL A 1 157 ? -5.075 21.001 7.012 1.00 34.28 157 VAL A N 1
ATOM 1199 C CA . VAL A 1 157 ? -4.276 21.722 6.011 1.00 34.28 157 VAL A CA 1
ATOM 1200 C C . VAL A 1 157 ? -5.026 22.391 4.848 1.00 34.28 157 VAL A C 1
ATOM 1202 O O . VAL A 1 157 ? -5.382 21.759 3.860 1.00 34.28 157 VAL A O 1
ATOM 1205 N N . ASN A 1 158 ? -5.139 23.720 4.944 1.00 32.12 158 ASN A N 1
ATOM 1206 C CA . ASN A 1 158 ? -4.890 24.615 3.807 1.00 32.12 158 ASN A CA 1
ATOM 1207 C C . ASN A 1 158 ? -3.477 25.184 3.947 1.00 32.12 158 ASN A C 1
ATOM 1209 O O . ASN A 1 158 ? -3.091 25.454 5.110 1.00 32.12 158 ASN A O 1
#

Foldseek 3Di:
DDADDPPQHQFAQPPPRDSDDKDWDWDWDFDADPVGTPPDIDDTDDDQQTWMAGPVPRDIDGNVNGRNDPPVPVPVVLVVLVVCCVVVVDDPVSVVVSVVVCVVVPPPPVPCVVVLVVLVVVLVVLVVVCVVVVPPPPSVVVNVVSCVVSVPPDDDDD

Secondary structure (DSSP, 8-state):
-PPP-STTTTB--TTT-----EEE--B--EEEETTEEEEEE---B--TTSEEEETTT--EEEGGGGB--------HHHHHHHHHHHHHT--HHHHHHHHHHHHHTTTSSSS-HHHHHHHHHHHHHHHHHHHH-TT-HHHHHHHHHHHHHHHTSS----

Radius of gyration: 25.63 Å; chains: 1; bounding box: 58×44×76 Å

pLDDT: mean 72.0, std 16.43, range [32.12, 96.5]

Sequence (158 aa):
MSVNTNCLEGMACPKCKSLGPFVIQVSTRMLIEDEGSTGEHDDLEWTDKSSCRCKACDHEGVLLDFKVEETFDPDISLVSALWRFIEDGGSTEEFFELRARVRQHGNLYDSAPDLRDAAQDALTELEAWQMSAPDDAGTAAAVEKLKAALGTSHQTVN